Protein AF-A0A0V1KJ21-F1 (afdb_monomer_lite)

Sequence (98 aa):
MKATVEDEKLQGKINDEDKQKILDKCNEIISWLDKNQTAEKEEFEHQQKELEKVCNPIITKLYQSAGGMPGGMPGGFPGGGAPPSGGASSGPTIEEVD

Organism: NCBI:txid6335

Foldseek 3Di:
DLVVLVDPVLVVLADPVLSVQLVVLVVVLVVVCVVPVPPDPVVVVVSVVVNCVSVVVRVVSSCVSVPDDDDDDDDDDPDDDDDDDDDDDDDDDDDDPD

Radius of gyration: 20.03 Å; chains: 1; bounding box: 45×41×50 Å

InterPro domains:
  IPR029048 Heat shock protein 70kD, C-terminal domain superfamily [G3DSA:1.20.1270.10] (1-98)
  IPR029048 Heat shock protein 70kD, C-terminal domain superfamily [SSF100934] (1-71)

Structure (mmCIF, N/CA/C/O backbone):
data_AF-A0A0V1KJ21-F1
#
_entry.id   AF-A0A0V1KJ21-F1
#
loop_
_atom_site.group_PDB
_atom_site.id
_atom_site.type_symbol
_atom_site.label_atom_id
_atom_site.label_alt_id
_atom_site.label_comp_id
_atom_site.label_asym_id
_atom_site.label_entity_id
_atom_site.label_seq_id
_atom_site.pdbx_PDB_ins_code
_atom_site.Cartn_x
_atom_site.Cartn_y
_atom_site.Cartn_z
_atom_site.occupancy
_atom_site.B_iso_or_equiv
_atom_site.auth_seq_id
_atom_site.auth_comp_id
_atom_site.auth_asym_id
_atom_site.auth_atom_id
_atom_site.pdbx_PDB_model_num
ATOM 1 N N . MET A 1 1 ? -2.725 -3.861 2.570 1.00 80.12 1 MET A N 1
ATOM 2 C CA . MET A 1 1 ? -3.389 -2.561 2.797 1.00 80.12 1 MET A CA 1
ATOM 3 C C . MET A 1 1 ? -4.900 -2.660 2.689 1.00 80.12 1 MET A C 1
ATOM 5 O O . MET A 1 1 ? -5.556 -2.544 3.710 1.00 80.12 1 MET A O 1
ATOM 9 N N . LYS A 1 2 ? -5.452 -2.933 1.498 1.00 82.94 2 LYS A N 1
ATOM 10 C CA . LYS A 1 2 ? -6.903 -3.068 1.285 1.00 82.94 2 LYS A CA 1
ATOM 11 C C . LYS A 1 2 ? -7.577 -4.021 2.287 1.00 82.94 2 LYS A C 1
ATOM 13 O O . LYS A 1 2 ? -8.435 -3.596 3.045 1.00 82.94 2 LYS A O 1
ATOM 18 N N . ALA A 1 3 ? -7.057 -5.243 2.409 1.00 85.56 3 ALA A N 1
ATOM 19 C CA . ALA A 1 3 ? -7.549 -6.220 3.385 1.00 85.56 3 ALA A CA 1
ATOM 20 C C . ALA A 1 3 ? -7.454 -5.745 4.850 1.00 85.56 3 ALA A C 1
ATOM 22 O O . ALA A 1 3 ? -8.266 -6.131 5.677 1.00 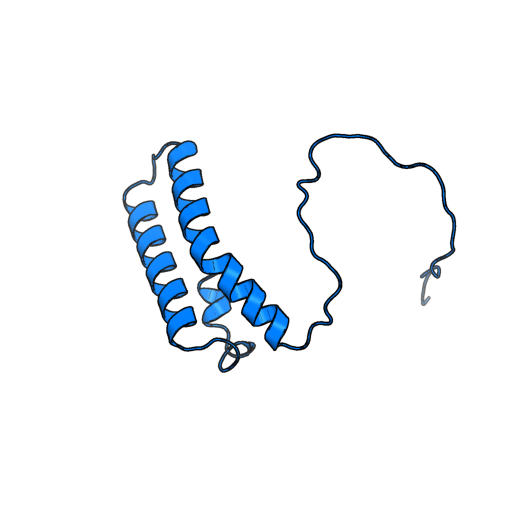85.56 3 ALA A O 1
ATOM 23 N N . THR A 1 4 ? -6.481 -4.890 5.178 1.00 82.81 4 THR A N 1
ATOM 24 C CA . THR A 1 4 ? -6.297 -4.355 6.533 1.00 82.81 4 THR A CA 1
ATOM 25 C C . THR A 1 4 ? -7.416 -3.380 6.897 1.00 82.81 4 THR A C 1
ATOM 27 O O . THR A 1 4 ? -7.941 -3.445 7.997 1.00 82.81 4 THR A O 1
ATOM 30 N N . VAL A 1 5 ? -7.823 -2.493 5.985 1.00 83.00 5 VAL A N 1
ATOM 31 C CA . VAL A 1 5 ? -8.914 -1.531 6.253 1.00 83.00 5 VAL A CA 1
ATOM 32 C C . VAL A 1 5 ? -10.313 -2.139 6.119 1.00 83.00 5 VAL A C 1
ATOM 34 O O . VAL A 1 5 ? -11.300 -1.540 6.549 1.00 83.00 5 VAL A O 1
ATOM 37 N N . GLU A 1 6 ? -10.405 -3.320 5.513 1.00 84.25 6 GLU A N 1
ATOM 38 C CA . GLU A 1 6 ? -11.628 -4.121 5.420 1.00 84.25 6 GLU A CA 1
ATOM 39 C C . GLU A 1 6 ? -11.780 -5.104 6.594 1.00 84.25 6 GLU A C 1
ATOM 41 O O . GLU A 1 6 ? -12.864 -5.657 6.771 1.00 84.25 6 GLU A O 1
ATOM 46 N N . ASP A 1 7 ? -10.742 -5.283 7.422 1.00 83.38 7 ASP A N 1
ATOM 47 C CA . ASP A 1 7 ? -10.772 -6.165 8.592 1.00 83.38 7 ASP A CA 1
ATOM 48 C C . ASP A 1 7 ? -11.837 -5.705 9.602 1.00 83.38 7 ASP A C 1
ATOM 50 O O . ASP A 1 7 ? -11.843 -4.560 10.068 1.00 83.38 7 ASP A O 1
ATOM 54 N N . GLU A 1 8 ? -12.727 -6.623 9.980 1.00 82.44 8 GLU A N 1
ATOM 55 C CA . GLU A 1 8 ? -13.792 -6.39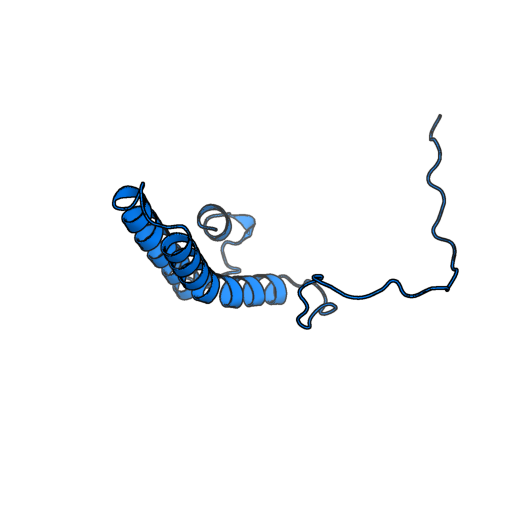0 10.958 1.00 82.44 8 GLU A CA 1
ATOM 56 C C . GLU A 1 8 ? -13.255 -5.910 12.315 1.00 82.44 8 GLU A C 1
ATOM 58 O O . GLU A 1 8 ? -13.887 -5.094 12.982 1.00 82.44 8 GLU A O 1
ATOM 63 N N . LYS A 1 9 ? -12.041 -6.315 12.708 1.00 80.19 9 LYS A N 1
ATOM 64 C CA . LYS A 1 9 ? -11.386 -5.887 13.961 1.00 80.19 9 LYS A CA 1
ATOM 65 C C . LYS A 1 9 ? -10.984 -4.412 13.967 1.00 80.19 9 LYS A C 1
ATOM 67 O O . LYS A 1 9 ? -10.655 -3.861 15.028 1.00 80.19 9 LYS A O 1
ATOM 72 N N . LEU A 1 10 ? -10.941 -3.801 12.787 1.00 75.00 10 LEU A N 1
ATOM 73 C CA . LEU A 1 10 ? -10.599 -2.401 12.569 1.00 75.00 10 LEU A CA 1
ATOM 74 C C . LEU A 1 10 ? -11.829 -1.560 12.192 1.00 75.00 10 LEU A C 1
ATOM 76 O O . LEU A 1 10 ? -11.730 -0.330 12.157 1.00 75.00 10 LEU A O 1
ATOM 80 N N . GLN A 1 11 ? -12.998 -2.186 12.004 1.00 72.75 11 GLN A N 1
ATOM 81 C CA . GLN A 1 11 ? -14.265 -1.473 11.847 1.00 72.75 11 GLN A CA 1
ATOM 82 C C . GLN A 1 11 ? -14.553 -0.613 13.086 1.00 72.75 11 GLN A C 1
ATOM 84 O O . GLN A 1 11 ? -14.386 -1.044 14.226 1.00 72.75 11 GLN A O 1
ATOM 89 N N . GLY A 1 12 ? -14.925 0.647 12.855 1.00 78.38 12 GLY A N 1
ATOM 90 C CA . GLY A 1 12 ? -15.152 1.639 13.911 1.00 78.38 12 GLY A CA 1
ATOM 91 C C . GLY A 1 12 ? -13.886 2.263 14.514 1.00 78.38 12 GLY A C 1
ATOM 92 O O . GLY A 1 12 ? -14.002 3.235 15.254 1.00 78.38 12 GLY A O 1
ATOM 93 N N . LYS A 1 13 ? -12.682 1.760 14.194 1.00 83.69 13 LYS A N 1
ATOM 94 C CA . LYS A 1 13 ? -11.397 2.374 14.601 1.00 83.69 13 LYS A CA 1
ATOM 95 C C . LYS A 1 13 ? -10.814 3.302 13.536 1.00 83.69 13 LYS A C 1
ATOM 97 O O . LYS A 1 13 ? -10.054 4.211 13.855 1.00 83.69 13 LYS A O 1
ATOM 102 N N . ILE A 1 14 ? -11.170 3.067 12.278 1.00 86.00 14 ILE A N 1
ATOM 103 C CA . ILE A 1 14 ? -10.921 3.969 11.154 1.00 86.00 14 ILE A CA 1
ATOM 104 C C . ILE A 1 14 ? -12.230 4.684 10.808 1.00 86.00 14 ILE A C 1
ATOM 106 O O . ILE A 1 14 ? -13.291 4.061 10.817 1.00 86.00 14 ILE A O 1
ATOM 110 N N . ASN A 1 15 ? -12.167 5.986 10.530 1.00 89.56 15 ASN A N 1
ATOM 111 C CA . ASN A 1 15 ? -13.333 6.713 10.030 1.00 89.56 15 ASN A CA 1
ATOM 112 C C . ASN A 1 15 ? -13.586 6.370 8.548 1.00 89.56 15 ASN A C 1
ATOM 114 O O . ASN A 1 15 ? -12.675 5.951 7.830 1.00 89.56 15 ASN A O 1
ATOM 118 N N . ASP A 1 16 ? -14.825 6.555 8.090 1.00 90.50 16 ASP A N 1
ATOM 119 C CA . ASP A 1 16 ? -15.225 6.176 6.729 1.00 90.50 16 ASP A CA 1
ATOM 120 C C . ASP A 1 16 ? -14.466 6.954 5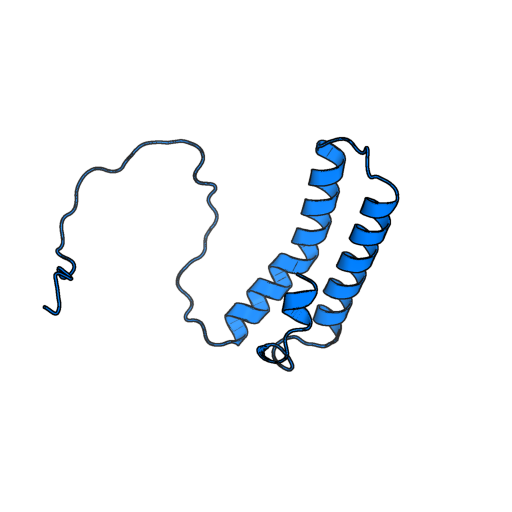.646 1.00 90.50 16 ASP A C 1
ATOM 122 O O . ASP A 1 16 ? -14.167 6.404 4.589 1.00 90.50 16 ASP A O 1
ATOM 126 N N . GLU A 1 17 ? -14.096 8.208 5.916 1.00 91.94 17 GLU A N 1
ATOM 127 C CA . GLU A 1 17 ? -13.355 9.048 4.971 1.00 91.94 17 GLU A CA 1
ATOM 128 C C . GLU A 1 17 ? -11.938 8.506 4.719 1.00 91.94 17 GLU A C 1
ATOM 130 O O . GLU A 1 17 ? -11.518 8.337 3.574 1.00 91.94 17 GLU A O 1
ATOM 135 N N . ASP A 1 18 ? -11.201 8.194 5.784 1.00 91.94 18 ASP A N 1
ATOM 136 C CA . ASP A 1 18 ? -9.856 7.625 5.725 1.00 91.94 18 ASP A CA 1
ATOM 137 C C . ASP A 1 18 ? -9.889 6.210 5.131 1.00 91.94 18 ASP A C 1
ATOM 139 O O . ASP A 1 18 ? -9.021 5.849 4.329 1.00 91.94 18 ASP A O 1
ATOM 143 N N . LYS A 1 19 ? -10.922 5.421 5.455 1.00 91.31 19 LYS A N 1
ATOM 144 C CA . LYS A 1 19 ? -11.151 4.116 4.825 1.00 91.31 19 LYS A CA 1
ATOM 145 C C . LYS A 1 19 ? -11.344 4.269 3.318 1.00 91.31 19 LYS A C 1
ATOM 147 O O . LYS A 1 19 ? -10.658 3.590 2.554 1.00 91.31 19 LYS A O 1
ATOM 152 N N . GLN A 1 20 ? -12.225 5.172 2.889 1.00 93.44 20 GLN A N 1
ATOM 153 C CA . GLN A 1 20 ? -12.502 5.402 1.474 1.00 93.44 20 GLN A CA 1
ATOM 154 C C . GLN A 1 20 ? -11.249 5.878 0.730 1.00 93.44 20 GLN A C 1
ATOM 156 O O . GLN A 1 20 ? -10.923 5.317 -0.312 1.00 93.44 20 GLN A O 1
ATOM 161 N N . LYS A 1 21 ? -10.470 6.808 1.303 1.00 94.19 21 LYS A N 1
ATOM 162 C CA . LYS A 1 21 ? -9.196 7.269 0.718 1.00 94.19 21 LYS A CA 1
ATOM 163 C C . 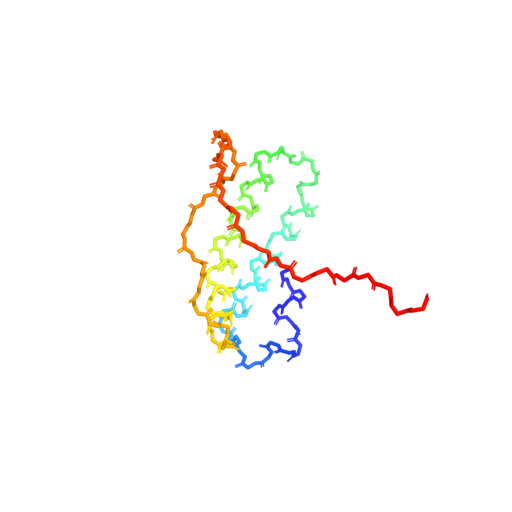LYS A 1 21 ? -8.216 6.126 0.456 1.00 94.19 21 LYS A C 1
ATOM 165 O O . LYS A 1 21 ? -7.586 6.092 -0.601 1.00 94.19 21 LYS A O 1
ATOM 170 N N . ILE A 1 22 ? -8.080 5.189 1.397 1.00 92.56 22 ILE A N 1
ATOM 171 C CA . ILE A 1 22 ? -7.200 4.026 1.217 1.00 92.56 22 ILE A CA 1
ATOM 172 C C . ILE A 1 22 ? -7.733 3.109 0.119 1.00 92.56 22 ILE A C 1
ATOM 174 O O . ILE A 1 22 ? -6.951 2.651 -0.715 1.00 92.56 22 ILE A O 1
ATOM 178 N N . LEU A 1 23 ? -9.038 2.830 0.111 1.00 93.88 23 LEU A N 1
ATOM 179 C CA . LEU A 1 23 ? -9.655 1.965 -0.893 1.00 93.88 23 LEU A CA 1
ATOM 180 C C . LEU A 1 23 ? -9.519 2.552 -2.300 1.00 93.88 23 LEU A C 1
ATOM 182 O O . LEU A 1 23 ? -9.094 1.840 -3.210 1.00 93.88 23 LEU A O 1
ATOM 186 N N . ASP A 1 24 ? -9.802 3.843 -2.458 1.00 96.06 24 ASP A N 1
ATOM 187 C CA . ASP A 1 24 ? -9.684 4.555 -3.729 1.00 96.06 24 ASP A CA 1
ATOM 188 C C . ASP A 1 24 ? -8.245 4.524 -4.235 1.00 96.06 24 ASP A C 1
ATOM 190 O O . ASP A 1 24 ? -8.005 4.104 -5.369 1.00 96.06 24 ASP A O 1
ATOM 194 N N . LYS A 1 25 ? -7.268 4.854 -3.376 1.00 96.12 25 LYS A N 1
ATOM 195 C CA . LYS A 1 25 ? -5.857 4.812 -3.774 1.00 96.12 25 LYS A CA 1
ATOM 196 C C . LYS A 1 25 ? -5.396 3.392 -4.100 1.00 96.12 25 LYS A C 1
ATOM 198 O O . LYS A 1 25 ? -4.677 3.197 -5.073 1.00 96.12 25 LYS A O 1
ATOM 203 N N . CYS A 1 26 ? -5.833 2.381 -3.348 1.00 94.81 26 CYS A N 1
ATOM 204 C CA . CYS A 1 26 ? -5.536 0.983 -3.670 1.00 94.81 26 CYS A CA 1
ATOM 205 C C . CYS A 1 26 ? -6.092 0.591 -5.046 1.00 94.81 26 CYS A C 1
ATOM 207 O O . CYS A 1 26 ? -5.386 -0.044 -5.824 1.00 94.81 26 CYS A O 1
ATOM 209 N N . ASN A 1 27 ? -7.333 0.970 -5.362 1.00 95.88 27 ASN A N 1
ATOM 210 C CA . ASN A 1 27 ? -7.957 0.652 -6.647 1.00 95.88 27 ASN A CA 1
ATOM 211 C C . ASN A 1 27 ? -7.291 1.405 -7.815 1.00 95.88 27 ASN A C 1
ATOM 213 O O . ASN A 1 27 ? -7.122 0.830 -8.892 1.00 95.88 27 ASN A O 1
ATOM 217 N N . GLU A 1 28 ? -6.877 2.659 -7.606 1.00 96.50 28 GLU A N 1
ATOM 218 C CA . GLU A 1 28 ? -6.098 3.443 -8.574 1.00 96.50 28 GLU A CA 1
ATOM 219 C C . GLU A 1 28 ? -4.771 2.745 -8.899 1.00 96.50 28 GLU A C 1
ATOM 221 O O . GLU A 1 28 ? -4.460 2.521 -10.068 1.00 96.50 28 GLU A O 1
ATOM 226 N N . ILE A 1 29 ? -4.027 2.332 -7.868 1.00 96.38 29 ILE A N 1
ATOM 227 C CA . ILE A 1 29 ? -2.734 1.659 -8.027 1.00 96.38 29 ILE A CA 1
ATOM 228 C C . ILE A 1 29 ? -2.906 0.286 -8.680 1.00 96.38 29 ILE A C 1
ATOM 230 O O . ILE A 1 29 ? -2.141 -0.037 -9.578 1.00 96.38 29 ILE A O 1
ATOM 234 N N . ILE A 1 30 ? -3.925 -0.499 -8.307 1.00 95.81 30 ILE A N 1
ATOM 235 C CA . ILE A 1 30 ? -4.237 -1.774 -8.982 1.00 95.81 30 ILE A CA 1
ATOM 236 C C . ILE A 1 30 ? -4.508 -1.533 -10.471 1.00 95.81 30 ILE A C 1
ATOM 238 O O . ILE A 1 30 ? -3.898 -2.175 -11.319 1.00 95.81 30 ILE A O 1
ATOM 242 N N . SER A 1 31 ? -5.339 -0.539 -10.796 1.00 97.00 31 SER A N 1
ATOM 243 C CA . SER A 1 31 ? -5.644 -0.186 -12.188 1.00 97.00 31 SER A CA 1
ATOM 244 C C . SER A 1 31 ? -4.409 0.279 -12.962 1.00 97.00 31 SER A C 1
ATOM 246 O O . SER A 1 31 ? -4.321 0.078 -14.175 1.00 97.00 31 SER A O 1
ATOM 248 N N . TRP A 1 32 ? -3.466 0.937 -12.284 1.00 97.88 32 TRP A N 1
ATOM 249 C CA . TRP A 1 32 ? -2.182 1.302 -12.865 1.00 97.88 32 TRP A CA 1
ATOM 250 C C . TRP A 1 32 ? -1.309 0.061 -13.082 1.00 97.88 32 TRP A C 1
ATOM 252 O O . TRP A 1 32 ? -0.810 -0.117 -14.188 1.00 97.88 32 TRP A O 1
ATOM 262 N N . LEU A 1 33 ? -1.187 -0.836 -12.101 1.00 96.69 33 LEU A N 1
ATOM 263 C CA . LEU A 1 33 ? -0.409 -2.077 -12.210 1.00 96.69 33 LEU A CA 1
ATOM 264 C C . LEU A 1 33 ? -0.899 -2.965 -13.362 1.00 96.69 33 LEU A C 1
ATOM 266 O O . LEU A 1 33 ? -0.084 -3.461 -14.136 1.00 96.69 33 LEU A O 1
ATOM 270 N N . ASP A 1 34 ? -2.217 -3.097 -13.530 1.00 96.69 34 ASP A N 1
ATOM 271 C CA . ASP A 1 34 ? -2.824 -3.888 -14.609 1.00 96.69 34 ASP A CA 1
ATOM 272 C C . ASP A 1 34 ? -2.453 -3.363 -16.005 1.00 96.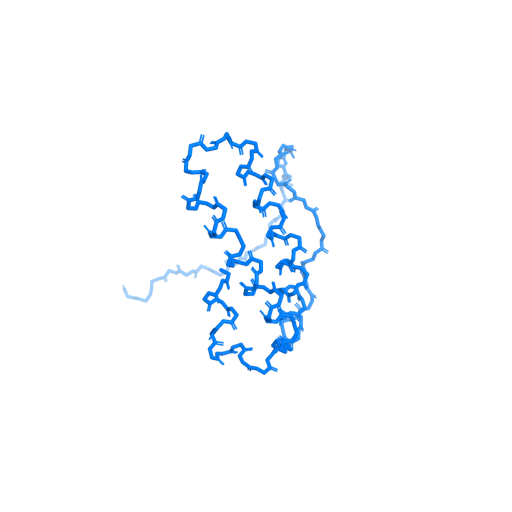69 34 ASP A C 1
ATOM 274 O O . ASP A 1 34 ? -2.321 -4.134 -16.954 1.00 96.69 34 ASP A O 1
ATOM 278 N N . LYS A 1 35 ? -2.266 -2.044 -16.138 1.00 97.12 35 LYS A N 1
ATOM 279 C CA . LYS A 1 35 ? -1.921 -1.378 -17.405 1.00 97.12 35 LYS A CA 1
ATOM 280 C C . LYS A 1 35 ? -0.417 -1.241 -17.631 1.00 97.12 35 LYS A C 1
ATOM 282 O O . LYS A 1 35 ? -0.002 -1.005 -18.761 1.00 97.12 35 LYS A O 1
ATOM 287 N N . ASN A 1 36 ? 0.383 -1.367 -16.576 1.00 95.69 36 ASN A N 1
ATOM 288 C CA . ASN A 1 36 ? 1.805 -1.033 -16.568 1.00 95.69 36 ASN A CA 1
ATOM 289 C C . ASN A 1 36 ? 2.651 -2.213 -16.055 1.00 95.69 36 ASN A C 1
ATOM 291 O O . ASN A 1 36 ? 3.593 -2.037 -15.288 1.00 95.69 36 ASN A O 1
ATOM 295 N N . GLN A 1 37 ? 2.330 -3.438 -16.490 1.00 95.25 37 GLN A N 1
ATOM 296 C CA . GLN A 1 37 ? 3.019 -4.666 -16.055 1.00 95.25 37 GLN A CA 1
ATOM 297 C C . GLN A 1 37 ? 4.513 -4.714 -16.425 1.00 95.25 37 GLN A C 1
ATOM 299 O O . GLN A 1 37 ? 5.265 -5.491 -15.841 1.00 95.25 37 GLN A O 1
ATOM 304 N N . THR A 1 38 ? 4.942 -3.898 -17.390 1.00 96.19 38 THR A N 1
ATOM 305 C CA . THR A 1 38 ? 6.332 -3.792 -17.859 1.00 96.19 38 THR A CA 1
ATOM 306 C C . THR A 1 38 ? 6.955 -2.431 -17.543 1.00 96.19 38 THR A C 1
ATOM 308 O O . THR A 1 38 ? 7.888 -2.030 -18.235 1.00 96.19 38 THR A O 1
ATOM 311 N N . ALA A 1 39 ? 6.404 -1.692 -16.575 1.00 97.25 39 ALA A N 1
ATOM 312 C CA . ALA A 1 39 ? 6.978 -0.426 -16.133 1.00 97.25 39 ALA A CA 1
ATOM 313 C C . ALA A 1 39 ? 8.396 -0.607 -15.578 1.00 97.25 39 ALA A C 1
ATOM 315 O O . ALA A 1 39 ? 8.816 -1.707 -15.202 1.00 97.25 39 ALA A O 1
ATOM 316 N N . GLU A 1 40 ? 9.147 0.483 -15.525 1.00 97.88 40 GLU A N 1
ATOM 317 C CA . GLU A 1 40 ? 10.475 0.476 -14.931 1.00 97.88 40 GLU A CA 1
ATOM 318 C C . GLU A 1 40 ? 10.391 0.485 -13.402 1.00 97.88 40 GLU A C 1
ATOM 320 O O . GLU A 1 40 ? 9.382 0.851 -12.786 1.00 97.88 40 GLU A O 1
ATOM 325 N N . LYS A 1 41 ? 11.481 0.063 -12.760 1.00 96.31 41 LYS A N 1
ATOM 326 C CA . LYS A 1 41 ? 11.569 -0.027 -11.300 1.00 96.31 41 LYS A CA 1
ATOM 327 C C . LYS A 1 41 ? 11.220 1.312 -10.642 1.00 96.31 41 LYS A C 1
ATOM 329 O O . LYS A 1 41 ? 10.500 1.346 -9.647 1.00 96.31 41 LYS A O 1
ATOM 334 N N . GLU A 1 42 ? 11.710 2.401 -11.213 1.00 97.50 42 GLU A N 1
ATOM 335 C CA . GLU A 1 42 ? 11.522 3.772 -10.758 1.00 97.50 42 GLU A CA 1
ATOM 336 C C . GLU A 1 42 ? 10.040 4.174 -10.763 1.00 97.50 42 GLU A C 1
ATOM 338 O O . GLU A 1 42 ? 9.575 4.863 -9.852 1.00 97.50 42 GLU A O 1
ATOM 343 N N . GLU A 1 43 ? 9.273 3.703 -11.747 1.00 96.62 43 GLU A N 1
ATOM 344 C CA . GLU A 1 43 ? 7.837 3.959 -11.850 1.00 96.62 43 GLU A CA 1
ATOM 345 C C . GLU A 1 43 ? 7.056 3.171 -10.792 1.00 96.62 43 GLU A C 1
ATOM 347 O O . GLU A 1 43 ? 6.176 3.727 -10.129 1.00 96.62 43 GLU A O 1
ATOM 352 N N . PHE A 1 44 ? 7.416 1.903 -10.563 1.00 96.69 44 PHE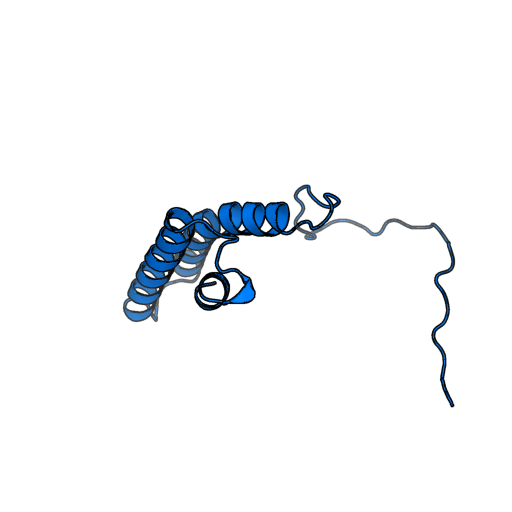 A N 1
ATOM 353 C CA . PHE A 1 44 ? 6.840 1.107 -9.475 1.00 96.69 44 PHE A CA 1
ATOM 354 C C . PHE A 1 44 ? 7.138 1.719 -8.100 1.00 96.69 44 PHE A C 1
ATOM 356 O O . PHE A 1 44 ? 6.234 1.834 -7.270 1.00 96.69 44 PHE A O 1
ATOM 363 N N . GLU A 1 45 ? 8.376 2.161 -7.861 1.00 97.06 45 GLU A N 1
ATOM 364 C CA . GLU A 1 45 ? 8.760 2.845 -6.621 1.00 97.06 45 GLU A CA 1
ATOM 365 C C . GLU A 1 45 ? 7.995 4.160 -6.434 1.00 97.06 45 GLU A C 1
ATOM 367 O O . GLU A 1 45 ? 7.601 4.498 -5.315 1.00 97.06 45 GLU A O 1
ATOM 372 N N . HIS A 1 46 ? 7.760 4.912 -7.512 1.00 97.19 46 HIS A N 1
ATOM 373 C CA . HIS A 1 46 ? 6.947 6.122 -7.456 1.00 97.19 46 HIS A CA 1
ATOM 374 C C . HIS A 1 46 ? 5.511 5.804 -7.020 1.00 97.19 46 HIS A C 1
ATOM 376 O O . HIS A 1 46 ? 5.005 6.407 -6.074 1.00 97.19 46 HIS A O 1
ATOM 382 N N . GLN A 1 47 ? 4.870 4.817 -7.648 1.00 97.12 47 GLN A N 1
ATOM 383 C CA . GLN A 1 47 ? 3.501 4.416 -7.311 1.00 97.12 47 GLN A CA 1
ATOM 384 C C . GLN A 1 47 ? 3.389 3.844 -5.893 1.00 97.12 47 GLN A C 1
ATOM 386 O O . GLN A 1 47 ? 2.442 4.160 -5.167 1.00 97.12 47 GLN A O 1
ATOM 391 N N . GLN A 1 48 ? 4.387 3.076 -5.450 1.00 94.69 48 GLN A N 1
ATOM 392 C CA . GLN A 1 48 ? 4.485 2.616 -4.066 1.00 94.69 48 GLN A CA 1
ATOM 393 C C . GLN A 1 48 ? 4.544 3.796 -3.088 1.00 94.69 48 GLN A C 1
ATOM 395 O O . GLN A 1 48 ? 3.773 3.830 -2.129 1.00 94.69 48 GLN A O 1
ATOM 400 N N . LYS A 1 49 ? 5.402 4.793 -3.342 1.00 96.31 49 LYS A N 1
ATOM 401 C CA . LYS A 1 49 ? 5.509 5.991 -2.494 1.00 96.31 49 LYS A CA 1
ATOM 402 C C . LYS A 1 49 ? 4.203 6.780 -2.452 1.00 96.31 49 LYS A C 1
ATOM 404 O O . LYS A 1 49 ? 3.821 7.262 -1.388 1.00 96.31 49 LYS A O 1
ATOM 409 N N . GLU A 1 50 ? 3.500 6.899 -3.575 1.00 95.62 50 GLU A N 1
ATOM 410 C CA . GLU A 1 50 ? 2.189 7.556 -3.625 1.00 95.62 50 GLU A CA 1
ATOM 411 C C . GLU A 1 50 ? 1.132 6.811 -2.798 1.00 95.62 50 GLU A C 1
ATOM 413 O O . GLU A 1 50 ? 0.335 7.445 -2.103 1.00 95.62 50 GLU A O 1
ATOM 418 N N . LEU A 1 51 ? 1.146 5.475 -2.803 1.00 95.00 51 LEU A N 1
ATOM 419 C CA . LEU A 1 51 ? 0.283 4.672 -1.934 1.00 95.00 51 LEU A CA 1
ATOM 420 C C . LEU A 1 51 ? 0.640 4.858 -0.450 1.00 95.00 51 LEU A C 1
ATOM 422 O O . LEU A 1 51 ? -0.242 5.079 0.385 1.00 95.00 51 LEU A O 1
ATOM 426 N N . GLU A 1 52 ? 1.927 4.792 -0.113 1.00 94.19 52 GLU A N 1
ATOM 427 C CA . GLU A 1 52 ? 2.428 4.924 1.259 1.00 94.19 52 GLU A CA 1
ATOM 428 C C . GLU A 1 52 ? 2.120 6.293 1.870 1.00 94.19 52 GLU A C 1
ATOM 430 O O . GLU A 1 52 ? 1.716 6.365 3.031 1.00 94.19 52 GLU A O 1
ATOM 435 N N . LYS A 1 53 ? 2.232 7.378 1.093 1.00 95.56 53 LYS A N 1
ATOM 436 C CA . LYS A 1 53 ? 1.883 8.739 1.540 1.00 95.56 53 LYS A CA 1
ATOM 437 C C . LYS A 1 53 ? 0.446 8.847 2.045 1.00 95.56 53 LYS A C 1
ATOM 439 O O . LYS A 1 53 ? 0.190 9.615 2.969 1.00 95.56 53 LYS A O 1
ATOM 444 N N . VAL A 1 54 ? -0.475 8.081 1.462 1.00 93.94 54 VAL A N 1
ATOM 445 C CA . VAL A 1 54 ? -1.877 8.038 1.895 1.00 93.94 54 VAL A CA 1
ATOM 446 C C . VAL A 1 54 ? -2.045 7.091 3.082 1.00 93.94 54 VAL A C 1
ATOM 448 O O . VAL A 1 54 ? -2.682 7.439 4.074 1.00 93.94 54 VAL A O 1
ATOM 451 N N . CYS A 1 55 ? -1.448 5.902 3.015 1.00 91.19 55 CYS A N 1
ATOM 452 C CA . CYS A 1 55 ? -1.724 4.838 3.977 1.00 91.19 55 CYS A CA 1
ATOM 453 C C . CYS A 1 55 ? -1.001 5.020 5.321 1.00 91.19 55 CYS A C 1
ATOM 455 O O . CYS A 1 55 ? -1.601 4.802 6.373 1.00 91.19 55 CYS A O 1
ATOM 457 N N . ASN A 1 56 ? 0.263 5.451 5.312 1.00 90.88 56 ASN A N 1
ATOM 458 C CA . ASN A 1 56 ? 1.087 5.604 6.515 1.00 90.88 56 ASN A CA 1
ATOM 459 C C . ASN A 1 56 ? 0.477 6.538 7.575 1.00 90.88 56 ASN A C 1
ATOM 461 O O . ASN A 1 56 ? 0.411 6.127 8.740 1.00 90.88 56 ASN A O 1
ATOM 465 N N . PRO A 1 57 ? 0.004 7.761 7.247 1.00 91.81 57 PRO A N 1
ATOM 466 C CA . PRO A 1 57 ? -0.586 8.638 8.259 1.00 91.81 57 PRO A CA 1
ATOM 467 C C . PRO A 1 57 ? -1.878 8.062 8.850 1.00 91.81 57 PRO A C 1
ATOM 469 O O . PRO A 1 57 ? -2.136 8.237 10.040 1.00 91.81 57 PRO A O 1
ATOM 472 N N . ILE A 1 58 ? -2.673 7.347 8.054 1.00 90.00 58 ILE A N 1
ATOM 473 C CA . ILE A 1 58 ? -3.936 6.750 8.504 1.00 90.00 58 ILE A CA 1
ATOM 474 C C . ILE A 1 58 ? -3.668 5.550 9.415 1.00 90.00 58 ILE A C 1
ATOM 476 O O . ILE A 1 58 ? -4.243 5.457 10.497 1.00 90.00 58 ILE A O 1
ATOM 480 N N . ILE A 1 59 ? -2.740 4.671 9.032 1.00 84.62 59 ILE A N 1
ATOM 481 C CA . ILE A 1 59 ? -2.322 3.538 9.865 1.00 84.62 59 ILE A CA 1
ATOM 482 C C . ILE A 1 59 ? -1.715 4.026 11.177 1.00 84.62 59 ILE A C 1
ATOM 484 O O . ILE A 1 59 ? -2.037 3.491 12.233 1.00 84.62 59 ILE A O 1
ATOM 488 N N . THR A 1 60 ? -0.882 5.067 11.139 1.00 87.25 60 THR A N 1
ATOM 489 C CA . THR A 1 60 ? -0.301 5.650 12.358 1.00 87.25 60 THR A CA 1
ATOM 490 C C . THR A 1 60 ? -1.402 6.103 13.320 1.00 87.25 60 THR A C 1
ATOM 492 O O . THR A 1 60 ? -1.383 5.723 14.490 1.00 87.25 60 THR A O 1
ATOM 495 N N . LYS A 1 61 ? -2.416 6.828 12.823 1.00 85.00 61 LYS A N 1
ATOM 496 C CA . LYS A 1 61 ? -3.585 7.229 13.626 1.00 85.00 61 LYS A CA 1
ATOM 497 C C . LYS A 1 61 ? -4.379 6.026 14.151 1.00 85.00 61 LYS A C 1
ATOM 499 O O . LYS A 1 61 ? -4.831 6.035 15.297 1.00 85.00 61 LYS A O 1
ATOM 504 N N . LEU A 1 62 ? -4.538 4.980 13.342 1.00 82.50 62 LEU A N 1
ATOM 505 C CA . LEU A 1 62 ? -5.243 3.751 13.717 1.00 82.50 62 LEU A CA 1
ATOM 506 C C . LEU A 1 62 ? -4.540 3.014 14.869 1.00 82.50 62 LEU A C 1
ATOM 508 O O . LEU A 1 62 ? -5.181 2.616 15.838 1.00 82.50 62 LEU A O 1
ATOM 512 N N . TYR A 1 63 ? -3.216 2.867 14.800 1.00 79.00 63 TYR A N 1
ATOM 513 C CA . TYR A 1 63 ? -2.438 2.241 15.872 1.00 79.00 63 TYR A CA 1
ATOM 514 C C . TYR A 1 63 ? -2.422 3.089 17.148 1.00 79.00 63 TYR A C 1
ATOM 516 O O . TYR A 1 63 ? -2.535 2.540 18.243 1.00 79.00 63 TYR A O 1
ATOM 524 N N . GLN A 1 64 ? -2.349 4.418 17.021 1.00 79.44 64 GLN A N 1
ATOM 525 C CA . GLN A 1 64 ? -2.418 5.334 18.165 1.00 79.44 64 GLN A CA 1
ATOM 526 C C . GLN A 1 64 ? -3.781 5.288 18.874 1.00 79.44 64 GLN A C 1
ATOM 528 O O . GLN A 1 64 ? -3.839 5.309 20.101 1.00 79.44 64 GLN A O 1
ATOM 533 N N . SER A 1 65 ? -4.879 5.195 18.121 1.00 72.00 65 SER A N 1
ATOM 534 C CA . SER A 1 65 ? -6.241 5.148 18.679 1.00 72.00 65 SER A CA 1
ATOM 535 C C . SER A 1 65 ? -6.607 3.798 19.305 1.00 72.00 65 SER A C 1
ATOM 537 O O . SER A 1 65 ? -7.459 3.746 20.188 1.00 72.00 65 SER A O 1
ATOM 539 N N . ALA A 1 66 ? -5.940 2.709 18.917 1.00 64.94 66 ALA A N 1
ATOM 540 C CA . ALA A 1 66 ? -6.184 1.370 19.455 1.00 64.94 66 ALA A CA 1
ATOM 541 C C . ALA A 1 66 ? -5.566 1.108 20.849 1.00 64.94 66 ALA A C 1
ATOM 543 O O . ALA A 1 66 ? -5.640 -0.021 21.331 1.00 64.94 66 ALA A O 1
ATOM 544 N N . GLY A 1 67 ? -4.974 2.113 21.509 1.00 55.91 67 GLY A N 1
ATOM 545 C CA . GLY A 1 67 ? -4.445 1.979 22.874 1.00 55.91 67 GLY A CA 1
ATOM 546 C C . GLY A 1 67 ? -3.082 1.283 22.976 1.00 55.91 67 GLY A C 1
ATOM 547 O O . GLY A 1 67 ? -2.701 0.839 24.057 1.00 55.91 67 GLY A O 1
ATOM 548 N N . GLY A 1 68 ? -2.325 1.199 21.877 1.00 50.53 68 GLY A N 1
ATOM 549 C CA . GLY A 1 68 ? -0.907 0.846 21.938 1.00 50.53 68 GLY A CA 1
ATOM 550 C C . GLY A 1 68 ? -0.109 2.003 22.545 1.00 50.53 68 GLY A C 1
ATOM 551 O O . GLY A 1 68 ? -0.047 3.078 21.957 1.00 50.53 68 GLY A O 1
ATOM 552 N N . MET A 1 69 ? 0.466 1.798 23.731 1.00 38.66 69 MET A N 1
ATOM 553 C CA . MET A 1 69 ? 1.324 2.758 24.439 1.00 38.66 69 MET A CA 1
ATOM 554 C C . MET A 1 69 ? 2.348 3.448 23.498 1.00 38.66 69 MET A C 1
ATOM 556 O O . MET A 1 69 ? 2.984 2.771 22.686 1.00 38.66 69 MET A O 1
ATOM 560 N N . PRO A 1 70 ? 2.563 4.774 23.629 1.00 54.34 70 PRO A N 1
ATOM 561 C CA . PRO A 1 70 ? 3.527 5.542 22.845 1.00 54.34 70 PRO A CA 1
ATOM 562 C C . PRO A 1 70 ? 4.956 5.242 23.318 1.00 54.34 70 PRO A C 1
ATOM 564 O O . PRO A 1 70 ? 5.330 5.582 24.437 1.00 54.34 70 PRO A O 1
ATOM 567 N N . GLY A 1 71 ? 5.765 4.600 22.475 1.00 45.06 71 GLY A N 1
ATOM 568 C CA . GLY A 1 71 ? 7.119 4.193 22.868 1.00 45.06 71 GLY A CA 1
ATOM 569 C C . GLY A 1 71 ? 8.076 3.871 21.727 1.00 45.06 71 GLY A C 1
ATOM 570 O O . GLY A 1 71 ? 9.023 3.121 21.929 1.00 45.06 71 GLY A O 1
ATOM 571 N N . GLY A 1 72 ? 7.857 4.417 20.530 1.00 41.47 72 GLY A N 1
ATOM 572 C CA . GLY A 1 72 ? 8.781 4.197 19.422 1.00 41.47 72 GLY A CA 1
ATOM 573 C C . GLY A 1 72 ? 8.461 5.040 18.200 1.00 41.47 72 GLY A C 1
ATOM 574 O O . GLY A 1 72 ? 7.832 4.571 17.265 1.00 41.47 72 GLY A O 1
ATOM 575 N N . MET A 1 73 ? 8.913 6.284 18.188 1.00 60.28 73 MET A N 1
ATOM 576 C CA . MET A 1 73 ? 9.288 6.948 16.940 1.00 60.28 73 MET A CA 1
ATOM 577 C C . MET A 1 73 ? 10.421 7.897 17.335 1.00 60.28 73 MET A C 1
ATOM 579 O O . MET A 1 73 ? 10.238 8.654 18.290 1.00 60.28 73 MET A O 1
ATOM 583 N N . PRO A 1 74 ? 11.590 7.866 16.675 1.00 51.44 74 PRO A N 1
ATOM 584 C CA . PRO A 1 74 ? 11.664 8.574 15.400 1.00 51.44 74 PRO A CA 1
ATOM 585 C C . PRO A 1 74 ? 12.621 7.945 14.370 1.00 51.44 74 PRO A C 1
ATOM 587 O O . PRO A 1 74 ? 13.656 7.405 14.724 1.00 51.44 74 PRO A O 1
ATOM 590 N N . GLY A 1 75 ? 12.250 8.063 13.091 1.00 59.12 75 GLY A N 1
ATOM 591 C CA . GLY A 1 75 ? 13.082 7.966 11.879 1.00 59.12 75 GLY A CA 1
ATOM 592 C C . GLY A 1 75 ? 14.456 7.283 11.940 1.00 59.12 75 GLY A C 1
ATOM 593 O O . GLY A 1 75 ? 15.380 7.770 12.578 1.00 59.12 75 GLY A O 1
ATOM 594 N N . GLY A 1 76 ? 14.654 6.252 11.120 1.00 40.41 76 GLY A N 1
ATOM 595 C CA . GLY A 1 76 ? 16.003 5.759 10.861 1.00 40.41 76 GLY A CA 1
ATOM 596 C C . GLY A 1 76 ? 16.024 4.465 10.072 1.00 40.41 76 GLY A C 1
ATOM 597 O O . GLY A 1 76 ? 15.805 3.390 10.610 1.00 40.41 76 GLY A O 1
ATOM 598 N N . PHE A 1 77 ? 16.322 4.583 8.788 1.00 45.19 77 PHE A N 1
ATOM 599 C CA . PHE A 1 77 ? 16.872 3.512 7.967 1.00 45.19 77 PHE A CA 1
ATOM 600 C C . PHE A 1 77 ? 18.089 2.883 8.687 1.00 45.19 77 PHE A C 1
ATOM 602 O O . PHE A 1 77 ? 19.034 3.622 8.962 1.00 45.19 77 PHE A O 1
ATOM 609 N N . PRO A 1 78 ? 18.158 1.570 8.984 1.00 42.47 78 PRO A N 1
ATOM 610 C CA . PRO A 1 78 ? 19.407 0.942 9.404 1.00 42.47 78 PRO A CA 1
ATOM 611 C C . PRO A 1 78 ? 20.198 0.541 8.156 1.00 42.47 78 PRO A C 1
ATOM 613 O O . PRO A 1 78 ? 20.393 -0.631 7.848 1.00 42.47 78 PRO A O 1
ATOM 616 N N . GLY A 1 79 ? 20.628 1.550 7.407 1.00 51.03 79 GLY A N 1
ATOM 617 C CA . GLY A 1 79 ? 21.626 1.405 6.361 1.00 51.03 79 GLY A CA 1
ATOM 618 C C . GLY A 1 79 ? 22.839 2.238 6.720 1.00 51.03 79 GLY A C 1
ATOM 619 O O . GLY A 1 79 ? 22.858 3.436 6.468 1.00 51.03 79 GLY A O 1
ATOM 620 N N . GLY A 1 80 ? 23.845 1.567 7.280 1.00 49.50 80 GLY A N 1
ATOM 621 C CA . GLY A 1 80 ? 25.213 2.069 7.388 1.00 49.50 80 GLY A CA 1
ATOM 622 C C . GLY A 1 80 ? 25.579 2.703 8.730 1.00 49.50 80 GLY A C 1
ATOM 623 O O . GLY A 1 80 ? 25.228 3.845 8.996 1.00 49.50 80 GLY A O 1
ATOM 624 N N . GLY A 1 81 ? 26.398 1.993 9.518 1.00 43.88 81 GLY A N 1
ATOM 625 C CA . GLY A 1 81 ? 27.296 2.627 10.492 1.00 43.88 81 GLY A CA 1
ATOM 626 C C . GLY A 1 81 ? 27.350 2.002 11.890 1.00 43.88 81 GLY A C 1
ATOM 627 O O . GLY A 1 81 ? 26.639 2.450 12.773 1.00 43.88 81 GLY A O 1
ATOM 628 N N . ALA A 1 82 ? 28.295 1.067 12.067 1.00 45.78 82 ALA A N 1
ATOM 629 C CA . ALA A 1 82 ? 28.975 0.647 13.309 1.00 45.78 82 ALA A CA 1
ATOM 630 C C . ALA A 1 82 ? 28.171 -0.005 14.474 1.00 45.78 82 ALA A C 1
ATOM 632 O O . ALA A 1 82 ? 27.093 0.455 14.840 1.00 45.78 82 ALA A O 1
ATOM 633 N N . PRO A 1 83 ? 28.723 -1.053 15.129 1.00 48.00 83 PRO A N 1
ATOM 634 C CA . PRO A 1 83 ? 28.127 -1.649 16.326 1.00 48.00 83 PRO A CA 1
ATOM 635 C C . PRO A 1 83 ? 28.488 -0.835 17.584 1.00 48.00 83 PRO A C 1
ATOM 637 O O . PRO A 1 83 ? 29.659 -0.484 17.751 1.00 48.00 83 PRO A O 1
ATOM 640 N N . PRO A 1 84 ? 27.558 -0.579 18.521 1.00 51.88 84 PRO A N 1
ATOM 641 C CA . PRO A 1 84 ? 27.935 -0.149 19.855 1.00 51.88 84 PRO A CA 1
ATOM 642 C C . PRO A 1 84 ? 28.278 -1.377 20.703 1.00 51.88 84 PRO A C 1
ATOM 644 O O . PRO A 1 84 ? 27.488 -2.307 20.874 1.00 51.88 84 PRO A O 1
ATOM 647 N N . SER A 1 85 ? 29.503 -1.375 21.209 1.00 49.06 85 SER A N 1
ATOM 648 C CA . SER A 1 85 ? 29.983 -2.283 22.236 1.00 49.06 85 SER A CA 1
ATOM 649 C C . SER A 1 85 ? 29.282 -2.032 23.577 1.00 49.06 85 SER A C 1
ATOM 651 O O . SER A 1 85 ? 29.067 -0.892 23.973 1.00 49.06 85 SER A O 1
ATOM 653 N N . GLY A 1 86 ? 29.034 -3.122 24.308 1.00 42.56 86 GLY A N 1
ATOM 654 C CA . GLY A 1 86 ? 29.090 -3.158 25.772 1.00 42.56 86 GLY A CA 1
ATOM 655 C C . GLY A 1 86 ? 27.846 -2.709 26.547 1.00 42.56 86 GLY A C 1
ATOM 656 O O . GLY A 1 86 ? 27.541 -1.526 26.630 1.00 42.56 86 GLY A O 1
ATOM 657 N N . GLY A 1 87 ? 27.216 -3.654 27.253 1.00 38.00 87 GLY A N 1
ATOM 658 C CA . GLY A 1 87 ? 26.295 -3.333 28.347 1.00 38.00 87 GLY A CA 1
ATOM 659 C C . GLY A 1 87 ? 25.381 -4.487 28.741 1.00 38.00 87 GLY A C 1
ATOM 660 O O . GLY A 1 87 ? 24.287 -4.617 28.213 1.00 38.00 87 GLY A O 1
ATOM 661 N N . ALA A 1 88 ? 25.846 -5.326 29.663 1.00 47.31 88 ALA A N 1
ATOM 662 C CA . ALA A 1 88 ? 25.126 -6.463 30.225 1.00 47.31 88 ALA A CA 1
ATOM 663 C C . ALA A 1 88 ? 23.802 -6.080 30.916 1.00 47.31 88 ALA A C 1
ATOM 665 O O . ALA A 1 88 ? 23.749 -5.112 31.668 1.00 47.31 88 ALA A O 1
ATOM 666 N N . SER A 1 89 ? 22.768 -6.908 30.761 1.00 47.38 89 SER A N 1
ATOM 667 C CA . SER A 1 89 ? 21.887 -7.313 31.867 1.00 47.38 89 SER A CA 1
ATOM 668 C C . SER A 1 89 ? 20.989 -8.472 31.430 1.00 47.38 89 SER A C 1
ATOM 670 O O . SER A 1 89 ? 20.396 -8.471 30.356 1.00 47.38 89 SER A O 1
ATOM 672 N N . SER A 1 90 ? 20.987 -9.500 32.268 1.00 54.16 90 SER A N 1
ATOM 673 C CA . SER A 1 90 ? 20.371 -10.807 32.096 1.00 54.16 90 SER A CA 1
ATOM 674 C C . SER A 1 90 ? 18.871 -10.741 31.789 1.00 54.16 90 SER A C 1
ATOM 676 O O . SER A 1 90 ? 18.105 -10.162 32.557 1.00 54.16 90 SER A O 1
ATOM 678 N N . GLY A 1 91 ? 18.454 -11.399 30.705 1.00 53.12 91 GLY A N 1
ATOM 679 C CA . GLY A 1 91 ? 17.066 -11.789 30.445 1.00 53.12 91 GLY A CA 1
ATOM 680 C C . GLY A 1 91 ? 16.903 -13.304 30.653 1.00 53.12 91 GLY A C 1
ATOM 681 O O . GLY A 1 91 ? 17.854 -14.038 30.386 1.00 53.12 91 GLY A O 1
ATOM 682 N N . PRO A 1 92 ? 15.760 -13.775 31.180 1.00 55.31 92 PRO A N 1
ATOM 683 C CA . PRO A 1 92 ? 15.597 -15.130 31.711 1.00 55.31 92 PRO A CA 1
ATOM 684 C C . PRO A 1 92 ? 15.760 -16.222 30.643 1.00 55.31 92 PRO A C 1
ATOM 686 O O . PRO A 1 92 ? 15.179 -16.144 29.563 1.00 55.31 92 PRO A O 1
ATOM 689 N N . THR A 1 93 ? 16.540 -17.251 30.979 1.00 62.84 93 THR A N 1
ATOM 690 C CA . THR A 1 93 ? 16.723 -18.475 30.192 1.00 62.84 93 THR A CA 1
ATOM 691 C C . THR A 1 93 ? 15.409 -19.242 30.117 1.00 62.84 93 THR A C 1
ATOM 693 O O . THR A 1 93 ? 14.883 -19.677 31.142 1.00 62.84 93 THR A O 1
ATOM 696 N N . ILE A 1 94 ? 14.888 -19.410 28.905 1.00 56.59 94 ILE A N 1
ATOM 697 C CA . ILE A 1 94 ? 13.857 -20.398 28.613 1.00 56.59 94 ILE A CA 1
ATOM 698 C C . ILE A 1 94 ? 14.581 -21.668 28.162 1.00 56.59 94 ILE A C 1
ATOM 700 O O . ILE A 1 94 ? 15.051 -21.749 27.034 1.00 56.59 94 ILE A O 1
ATOM 704 N N . GLU A 1 95 ? 14.744 -22.622 29.072 1.00 54.81 95 GLU A N 1
ATOM 705 C CA . GLU A 1 95 ? 15.137 -23.988 28.731 1.00 54.81 95 GLU A CA 1
ATOM 706 C C . GLU A 1 95 ? 14.158 -24.947 29.414 1.00 54.81 95 GLU A C 1
ATOM 708 O O . GLU A 1 95 ? 14.055 -25.004 30.636 1.00 54.81 95 GLU A O 1
ATOM 713 N N . GLU A 1 96 ? 13.378 -25.584 28.541 1.00 55.34 96 GLU A N 1
ATOM 714 C CA . GLU A 1 96 ? 12.840 -26.944 28.622 1.00 55.34 96 GLU A CA 1
ATOM 715 C C . GLU A 1 96 ? 11.899 -27.274 29.793 1.00 55.34 96 GLU A C 1
ATOM 717 O O . GLU A 1 96 ? 12.274 -27.648 30.902 1.00 55.34 96 GLU A O 1
ATOM 722 N N . VAL A 1 97 ? 10.603 -27.180 29.482 1.00 55.44 97 VAL A N 1
ATOM 723 C CA . VAL A 1 97 ? 9.598 -28.080 30.049 1.00 55.44 97 VAL A CA 1
ATOM 724 C C . VAL A 1 97 ? 9.793 -29.438 29.364 1.00 55.44 97 VAL A C 1
ATOM 726 O O . VAL A 1 97 ? 9.376 -29.586 28.218 1.00 55.44 97 VAL A O 1
ATOM 729 N N . ASP A 1 98 ? 10.409 -30.347 30.126 1.00 45.22 98 ASP A N 1
ATOM 730 C CA . ASP A 1 98 ? 10.664 -31.792 29.919 1.00 45.22 98 ASP A CA 1
ATOM 731 C C . ASP A 1 98 ? 11.672 -32.216 28.833 1.00 45.22 98 ASP A C 1
ATOM 733 O O . ASP A 1 98 ? 11.436 -31.956 27.631 1.00 45.22 98 ASP A O 1
#

Secondary structure (DSSP, 8-state):
-HHHHH-GGGTTTS-HHHHHHHHHHHHHHHHHHHH-TT--HHHHHHHHHHHHHHHHHHHHHHHHHTT--S---------S--PPP-------------

pLDDT: mean 76.98, std 20.28, range [38.0, 97.88]